Protein AF-A0A3R7P2E3-F1 (afdb_monomer_lite)

Radius of gyration: 20.67 Å; chains: 1; bounding box: 56×11×48 Å

Foldseek 3Di:
DVVVVVVVVVVVVVPPPDPADPVLVVLLVVLVVLLVVLVVQLVVVVDCPDCSNPPVSVVSNVVSVVSNVCSPVPD

Structure (mmCIF, N/CA/C/O backbone):
data_AF-A0A3R7P2E3-F1
#
_entry.id   AF-A0A3R7P2E3-F1
#
loop_
_atom_site.group_PDB
_atom_site.id
_atom_site.type_symbol
_atom_site.label_atom_id
_atom_site.label_alt_id
_atom_site.label_comp_id
_atom_site.label_asym_id
_atom_site.label_entity_id
_atom_site.label_seq_id
_atom_site.pdbx_PDB_ins_code
_atom_site.Cartn_x
_atom_site.Cartn_y
_atom_site.Cartn_z
_atom_site.occupancy
_atom_site.B_iso_or_equiv
_atom_site.auth_seq_id
_atom_site.auth_comp_id
_atom_site.auth_asym_id
_atom_site.auth_atom_id
_atom_site.pdbx_PDB_model_num
ATOM 1 N N . MET A 1 1 ? -42.514 -4.696 27.774 1.00 54.94 1 MET A N 1
ATOM 2 C CA . MET A 1 1 ? -41.2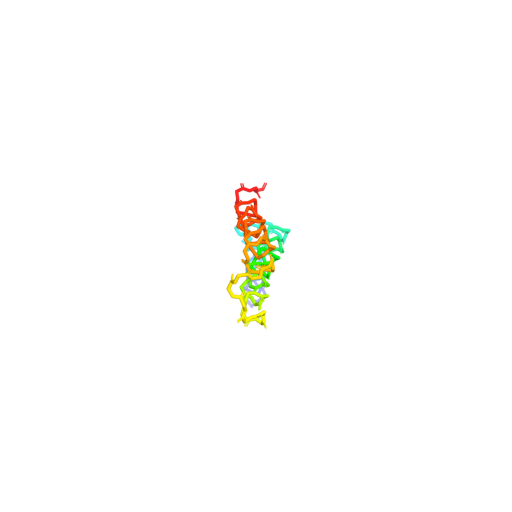63 -5.497 27.747 1.00 54.94 1 MET A CA 1
ATOM 3 C C . MET A 1 1 ? -40.357 -5.270 26.516 1.00 54.94 1 MET A C 1
ATOM 5 O O . MET A 1 1 ? -39.221 -5.726 26.541 1.00 54.94 1 MET A O 1
ATOM 9 N N . SER A 1 2 ? -40.760 -4.535 25.461 1.00 65.88 2 SER A N 1
ATOM 10 C CA . SER A 1 2 ? -39.921 -4.371 24.246 1.00 65.88 2 SER A CA 1
ATOM 11 C C . SER A 1 2 ? -38.833 -3.283 24.335 1.00 65.88 2 SER A C 1
ATOM 13 O O . SER A 1 2 ? -37.749 -3.452 23.778 1.00 65.88 2 SER A O 1
ATOM 15 N N . LYS A 1 3 ? -39.062 -2.195 25.088 1.00 60.69 3 LYS A N 1
ATOM 16 C CA . LYS A 1 3 ? -38.098 -1.081 25.214 1.00 60.69 3 LYS A CA 1
ATOM 17 C C . LYS A 1 3 ? -36.782 -1.491 25.891 1.00 60.69 3 LYS A C 1
ATOM 19 O O . LYS A 1 3 ? -35.725 -1.004 25.501 1.00 60.69 3 LYS A O 1
ATOM 24 N N . ALA A 1 4 ? -36.833 -2.419 26.849 1.00 64.75 4 ALA A N 1
ATOM 25 C CA . ALA A 1 4 ? -35.649 -2.942 27.537 1.00 64.75 4 ALA A CA 1
ATOM 26 C C . ALA A 1 4 ? -34.735 -3.741 26.588 1.00 64.75 4 ALA A C 1
ATOM 28 O O . ALA A 1 4 ? -33.526 -3.521 26.565 1.00 64.75 4 ALA A O 1
ATOM 29 N N . ARG A 1 5 ? -35.316 -4.586 25.722 1.00 63.88 5 ARG A N 1
ATOM 30 C CA . ARG A 1 5 ? -34.575 -5.332 24.689 1.00 63.88 5 ARG A CA 1
ATOM 31 C C . ARG A 1 5 ? -33.988 -4.412 23.613 1.00 63.88 5 ARG A C 1
ATOM 33 O O . ARG A 1 5 ? -32.853 -4.613 23.192 1.00 63.88 5 ARG A O 1
ATOM 40 N N . ALA A 1 6 ? -34.716 -3.366 23.214 1.00 62.09 6 ALA A N 1
ATOM 41 C CA . ALA A 1 6 ? -34.218 -2.370 22.262 1.00 62.09 6 ALA A CA 1
ATOM 42 C C . ALA A 1 6 ? -33.028 -1.561 22.821 1.00 62.09 6 ALA A C 1
ATOM 44 O O . ALA A 1 6 ? -32.057 -1.317 22.105 1.00 62.09 6 ALA A O 1
ATOM 45 N N . ARG A 1 7 ? -33.063 -1.196 24.112 1.00 61.19 7 ARG A N 1
ATOM 46 C CA . ARG A 1 7 ? -31.948 -0.522 24.802 1.00 61.19 7 ARG A CA 1
ATOM 47 C C . ARG A 1 7 ? -30.722 -1.427 24.935 1.00 61.19 7 ARG A C 1
ATOM 49 O O . ARG A 1 7 ? -29.615 -0.972 24.662 1.00 61.19 7 ARG A O 1
ATOM 56 N N . ALA A 1 8 ? -30.925 -2.700 25.272 1.00 60.91 8 ALA A N 1
ATOM 57 C CA . ALA A 1 8 ? -29.852 -3.689 25.368 1.00 60.91 8 ALA A CA 1
ATOM 58 C C . ALA A 1 8 ? -29.152 -3.924 24.016 1.00 60.91 8 ALA A C 1
ATOM 60 O O . ALA A 1 8 ? -27.927 -3.962 23.959 1.00 60.91 8 ALA A O 1
ATOM 61 N N . LYS A 1 9 ? -29.904 -3.976 22.907 1.00 59.28 9 LYS A N 1
ATOM 62 C CA . LYS A 1 9 ? -29.340 -4.124 21.552 1.00 59.28 9 LYS A CA 1
ATOM 63 C C . LYS A 1 9 ? -28.520 -2.899 21.115 1.00 59.28 9 LYS A C 1
ATOM 65 O O . LYS A 1 9 ? -27.468 -3.049 20.502 1.00 59.28 9 LYS A O 1
ATOM 70 N N . LYS A 1 10 ? -28.963 -1.687 21.480 1.00 58.16 10 LYS A N 1
ATOM 71 C CA . LYS A 1 10 ? -28.237 -0.427 21.220 1.00 58.16 10 LYS A CA 1
ATOM 72 C C . LYS A 1 10 ? -26.964 -0.295 22.070 1.00 58.16 10 LYS A C 1
ATOM 74 O O . LYS A 1 10 ? -25.972 0.238 21.590 1.00 58.16 10 LYS A O 1
ATOM 79 N N . ALA A 1 11 ? -26.988 -0.792 23.308 1.00 59.50 11 ALA A N 1
ATOM 80 C CA . ALA A 1 11 ? -25.820 -0.836 24.189 1.00 59.50 11 ALA A CA 1
ATOM 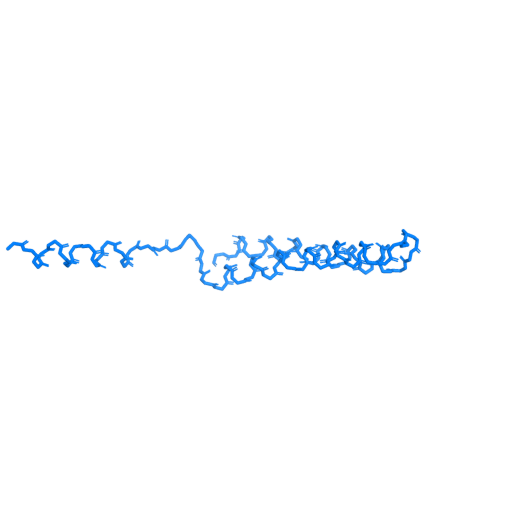81 C C . ALA A 1 11 ? -24.792 -1.890 23.738 1.00 59.50 11 ALA A C 1
ATOM 83 O O . ALA A 1 11 ? -23.600 -1.606 23.730 1.00 59.50 11 ALA A O 1
ATOM 84 N N . ALA A 1 12 ? -25.246 -3.061 23.277 1.00 58.25 12 ALA A N 1
ATOM 85 C CA . ALA A 1 12 ? -24.377 -4.107 22.735 1.00 58.25 12 ALA A CA 1
ATOM 86 C C . ALA A 1 12 ? -23.677 -3.679 21.431 1.00 58.25 12 ALA A C 1
ATOM 88 O O . ALA A 1 12 ? -22.499 -3.965 21.246 1.00 58.25 12 ALA A O 1
ATOM 89 N N . ALA A 1 13 ? -24.362 -2.930 20.559 1.00 58.50 13 ALA A N 1
ATOM 90 C CA . ALA A 1 13 ? -23.758 -2.369 19.347 1.00 58.50 13 ALA A CA 1
ATOM 91 C C . ALA A 1 13 ? -22.726 -1.258 19.636 1.00 58.50 13 ALA A C 1
ATOM 93 O O . ALA A 1 13 ? -21.798 -1.064 18.860 1.00 58.50 13 ALA A O 1
ATOM 94 N N . LYS A 1 14 ? -22.860 -0.544 20.765 1.00 58.56 14 LYS A N 1
ATOM 95 C CA . LYS A 1 14 ? -21.942 0.534 21.176 1.00 58.56 14 LYS A CA 1
ATOM 96 C C . LYS A 1 14 ? -20.579 0.012 21.657 1.00 58.56 14 LYS A C 1
ATOM 98 O O . LYS A 1 14 ? -19.610 0.761 21.637 1.00 58.56 14 LYS A O 1
ATOM 103 N N . ASN A 1 15 ? -20.506 -1.261 22.045 1.00 57.22 15 ASN A N 1
ATOM 104 C CA . ASN A 1 15 ? -19.301 -1.902 22.576 1.00 57.22 15 ASN A CA 1
ATOM 105 C C . ASN A 1 15 ? -18.520 -2.702 21.524 1.00 57.22 15 ASN A C 1
ATOM 107 O O . ASN A 1 15 ? -17.697 -3.541 21.878 1.00 57.22 15 ASN A O 1
ATOM 111 N N . GLN A 1 16 ? -18.742 -2.452 20.232 1.00 61.06 16 GLN A N 1
ATOM 112 C CA . GLN A 1 16 ? -17.818 -2.925 19.203 1.00 61.06 16 GLN A CA 1
ATOM 113 C C . GLN A 1 16 ? -16.606 -1.993 19.167 1.00 61.06 16 GLN A C 1
ATOM 115 O O . GLN A 1 16 ? -16.470 -1.132 18.300 1.00 61.06 16 GLN A O 1
ATOM 120 N N . THR A 1 17 ? -15.733 -2.137 20.161 1.00 68.44 17 THR A N 1
ATOM 121 C CA . THR A 1 17 ? -14.387 -1.576 20.102 1.00 68.44 17 THR A CA 1
ATOM 122 C C . THR A 1 17 ? -13.660 -2.286 18.971 1.00 68.44 17 THR A C 1
ATOM 124 O O . THR A 1 17 ? -13.339 -3.471 19.076 1.00 68.44 17 THR A O 1
ATOM 127 N N . LEU A 1 18 ? -13.462 -1.583 17.858 1.00 74.75 18 LEU A N 1
ATOM 128 C CA . LEU A 1 18 ? -12.611 -2.060 16.778 1.00 74.75 18 LEU A CA 1
ATOM 129 C C . LEU A 1 18 ? -11.236 -2.439 17.351 1.00 74.75 18 LEU A C 1
ATOM 131 O O . LEU A 1 18 ? -10.717 -1.740 18.219 1.00 74.75 18 LEU A O 1
ATOM 135 N N . VAL A 1 19 ? -10.654 -3.536 16.854 1.00 79.19 19 VAL A N 1
ATOM 136 C CA . VAL A 1 19 ? -9.338 -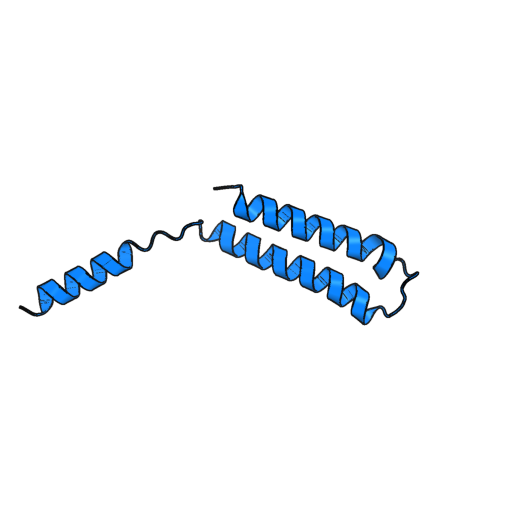4.037 17.309 1.00 79.19 19 VAL A CA 1
ATOM 137 C C . VAL A 1 19 ? -8.243 -2.973 17.151 1.00 79.19 19 VAL A C 1
ATOM 139 O O . VAL A 1 19 ? -7.327 -2.901 17.965 1.00 79.19 19 VAL A O 1
ATOM 142 N N . PHE A 1 20 ? -8.382 -2.119 16.134 1.00 82.19 20 PHE A N 1
ATOM 143 C CA . PHE A 1 20 ? -7.518 -0.977 15.859 1.00 82.19 20 PHE A CA 1
ATOM 144 C C . PHE A 1 20 ? -8.337 0.312 15.739 1.00 82.19 20 PHE A C 1
ATOM 146 O O . PHE A 1 20 ? -9.535 0.283 15.442 1.00 82.19 20 PHE A O 1
ATOM 153 N N . GLY A 1 21 ? -7.687 1.459 15.939 1.00 87.19 21 GLY A N 1
ATOM 154 C CA . GLY A 1 21 ? -8.306 2.763 15.726 1.00 87.19 21 GLY A CA 1
ATOM 155 C C . GLY A 1 21 ? -8.660 3.015 14.255 1.00 87.19 21 GLY A C 1
ATOM 156 O O . GLY A 1 21 ? -8.097 2.421 13.334 1.00 87.19 21 GLY A O 1
ATOM 157 N N . LYS A 1 22 ? -9.591 3.949 14.009 1.00 89.38 22 LYS A N 1
ATOM 158 C CA . LYS A 1 22 ? -9.997 4.357 12.647 1.00 89.38 22 LYS A CA 1
ATOM 159 C C . LYS A 1 22 ? -8.798 4.767 11.785 1.00 89.38 22 LYS A C 1
ATOM 161 O O . LYS A 1 22 ? -8.782 4.494 10.590 1.00 89.38 22 LYS A O 1
ATOM 166 N N . GLN A 1 23 ? -7.807 5.425 12.383 1.00 91.06 23 GLN A N 1
ATOM 167 C CA . GLN A 1 23 ? -6.623 5.897 11.672 1.00 91.06 23 GLN A CA 1
ATOM 168 C C . GLN A 1 23 ? -5.741 4.739 11.190 1.00 91.06 23 GLN A C 1
ATOM 170 O O . GLN A 1 23 ? -5.289 4.768 10.051 1.00 91.06 23 GLN A O 1
ATOM 175 N N . GLN A 1 24 ? -5.560 3.695 11.997 1.00 93.94 24 GLN A N 1
ATOM 176 C CA . GLN A 1 24 ? -4.817 2.493 11.617 1.00 93.94 24 GLN A CA 1
ATOM 177 C C . GLN A 1 24 ? -5.484 1.756 10.456 1.00 93.94 24 GLN A C 1
ATOM 179 O O . GLN A 1 24 ? -4.795 1.338 9.533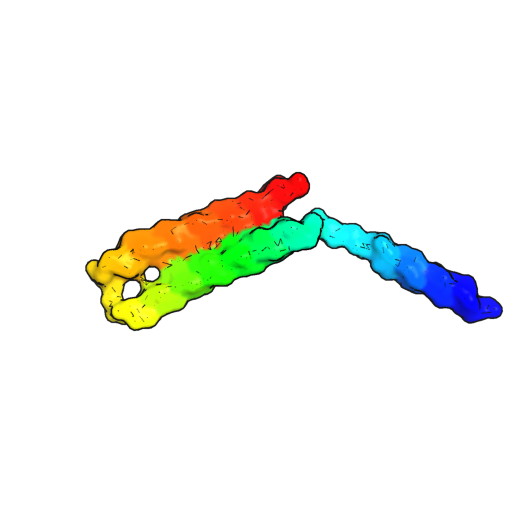 1.00 93.94 24 GLN A O 1
ATOM 184 N N . TYR A 1 25 ? -6.817 1.672 10.435 1.00 93.38 25 TYR A N 1
ATOM 185 C CA . TYR A 1 25 ? -7.532 1.098 9.290 1.00 93.38 25 TYR A CA 1
ATOM 186 C C . TYR A 1 25 ? -7.348 1.913 8.005 1.00 93.38 25 TYR A C 1
ATOM 188 O O . TYR A 1 25 ? -7.187 1.333 6.933 1.00 93.38 25 TYR A O 1
ATOM 196 N N . ILE A 1 26 ? -7.332 3.247 8.099 1.00 95.06 26 ILE A N 1
ATOM 197 C CA . ILE A 1 26 ? -7.051 4.115 6.945 1.00 95.06 26 ILE A CA 1
ATOM 198 C C . ILE A 1 26 ? -5.614 3.904 6.458 1.00 95.06 26 ILE A C 1
ATOM 200 O O . ILE A 1 26 ? -5.399 3.741 5.260 1.00 95.06 26 ILE A O 1
ATOM 204 N N . LEU A 1 27 ? -4.640 3.864 7.373 1.00 95.75 27 LEU A N 1
ATOM 205 C CA . LEU A 1 27 ? -3.235 3.611 7.039 1.00 95.75 27 LEU A CA 1
ATOM 206 C C . LEU A 1 27 ? -3.047 2.232 6.406 1.00 95.75 27 LEU A C 1
ATOM 208 O O . LEU A 1 27 ? -2.345 2.111 5.408 1.00 95.75 27 LEU A O 1
ATOM 212 N N . PHE A 1 28 ? -3.717 1.208 6.931 1.00 96.25 28 PHE A N 1
ATOM 213 C CA . PHE A 1 28 ? -3.704 -0.132 6.359 1.00 96.25 28 PHE A CA 1
ATOM 214 C C . PHE A 1 28 ? -4.260 -0.131 4.929 1.00 96.25 28 PHE A C 1
ATOM 216 O O . PHE A 1 28 ? -3.603 -0.626 4.016 1.00 96.25 28 PHE A O 1
ATOM 223 N N . GLY A 1 29 ? -5.415 0.504 4.702 1.00 97.31 29 GLY A N 1
ATOM 224 C CA . GLY A 1 29 ? -5.987 0.656 3.360 1.00 97.31 29 GLY A CA 1
ATOM 225 C C . GLY A 1 29 ? -5.063 1.407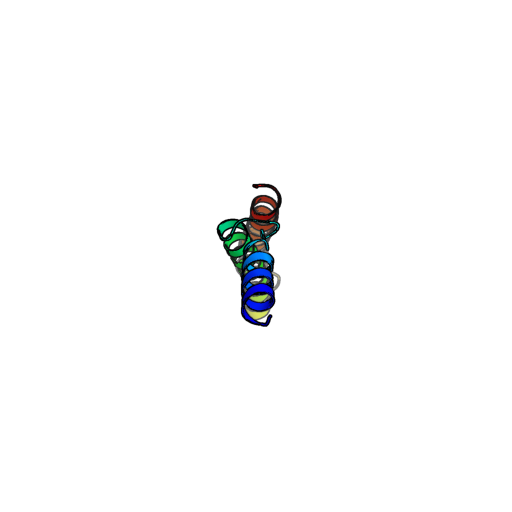 2.395 1.00 97.31 29 GLY A C 1
ATOM 226 O O . GLY A 1 29 ? -4.866 0.968 1.265 1.00 97.31 29 GLY A O 1
ATOM 227 N N . ALA A 1 30 ? -4.433 2.493 2.853 1.00 97.75 30 ALA A N 1
ATOM 228 C CA . ALA A 1 30 ? -3.447 3.238 2.067 1.00 97.75 30 ALA A CA 1
ATOM 229 C C . ALA A 1 30 ? -2.215 2.385 1.721 1.00 97.75 30 ALA A C 1
ATOM 231 O O . ALA A 1 30 ? -1.698 2.467 0.609 1.00 97.75 30 ALA A O 1
ATOM 232 N N . SER A 1 31 ? -1.779 1.527 2.644 1.00 97.56 31 SER A N 1
ATOM 233 C CA . SER A 1 31 ? -0.657 0.609 2.432 1.00 97.56 31 SER A CA 1
ATOM 234 C C . SER A 1 31 ? -0.966 -0.417 1.341 1.00 97.56 31 SER A C 1
ATOM 236 O O . SER A 1 31 ? -0.155 -0.636 0.444 1.00 97.56 31 SER A O 1
ATOM 238 N N . VAL A 1 32 ? -2.167 -1.002 1.374 1.00 98.19 32 VAL A N 1
ATOM 239 C CA . VAL A 1 32 ? -2.640 -1.934 0.339 1.00 98.19 32 VAL A CA 1
ATOM 240 C C . VAL A 1 32 ? -2.725 -1.239 -1.022 1.00 98.19 32 VAL A C 1
ATOM 242 O O . VAL A 1 32 ? -2.276 -1.799 -2.020 1.00 98.19 32 VAL A O 1
ATOM 245 N N . ALA A 1 33 ? -3.238 -0.006 -1.068 1.00 98.25 33 ALA A N 1
ATOM 246 C CA . ALA A 1 33 ? -3.308 0.775 -2.302 1.00 98.25 33 ALA A CA 1
ATOM 247 C C . ALA A 1 33 ? -1.916 1.077 -2.885 1.00 98.25 33 ALA A C 1
ATOM 249 O O . ALA A 1 33 ? -1.726 0.963 -4.093 1.00 98.25 33 ALA A O 1
ATOM 250 N N . LEU A 1 34 ? -0.931 1.402 -2.041 1.00 98.00 34 LEU A N 1
ATOM 251 C CA . LEU A 1 34 ? 0.469 1.593 -2.443 1.00 98.00 34 LEU A CA 1
ATOM 252 C C . LEU A 1 34 ? 1.072 0.324 -3.051 1.00 98.00 34 LEU A C 1
ATOM 254 O O . LEU A 1 34 ? 1.705 0.388 -4.102 1.00 98.00 34 LEU A O 1
ATOM 258 N N . ILE A 1 35 ? 0.849 -0.830 -2.419 1.00 98.38 35 ILE A N 1
ATOM 259 C CA . ILE A 1 35 ? 1.348 -2.113 -2.927 1.00 98.38 35 ILE A CA 1
ATOM 260 C C . ILE A 1 35 ? 0.707 -2.433 -4.282 1.00 98.38 35 ILE A C 1
ATOM 262 O O . ILE A 1 35 ? 1.408 -2.773 -5.236 1.00 98.38 35 ILE A O 1
ATOM 266 N N . ALA A 1 36 ? -0.613 -2.265 -4.388 1.00 98.44 36 ALA A N 1
ATOM 267 C CA . ALA A 1 36 ? -1.333 -2.449 -5.641 1.00 98.44 36 ALA A CA 1
ATOM 268 C C . ALA A 1 36 ? -0.810 -1.506 -6.735 1.00 98.44 36 ALA A C 1
ATOM 270 O O . ALA A 1 36 ? -0.607 -1.940 -7.867 1.00 98.44 36 ALA A O 1
ATOM 271 N N . LEU A 1 37 ? -0.528 -0.245 -6.396 1.00 97.75 37 LEU A N 1
ATOM 272 C CA . LEU A 1 37 ? 0.051 0.727 -7.318 1.00 97.75 37 LEU A CA 1
ATOM 273 C C . LEU A 1 37 ? 1.442 0.297 -7.799 1.00 97.75 37 LEU A C 1
ATOM 275 O O . LEU A 1 37 ? 1.689 0.344 -8.998 1.00 97.75 37 LEU A O 1
ATOM 279 N N . GLY A 1 38 ? 2.322 -0.168 -6.907 1.00 96.19 38 GLY A N 1
ATOM 280 C CA . GLY A 1 38 ? 3.658 -0.648 -7.278 1.00 96.19 38 GLY A CA 1
ATOM 281 C C . GLY A 1 38 ? 3.611 -1.784 -8.303 1.00 96.19 38 GLY A C 1
ATOM 282 O O . GLY A 1 38 ? 4.290 -1.724 -9.325 1.00 96.19 38 GLY A O 1
ATOM 283 N N . TYR A 1 39 ? 2.744 -2.778 -8.089 1.00 96.38 39 TYR A N 1
ATOM 284 C CA . TYR A 1 39 ? 2.558 -3.858 -9.064 1.00 96.38 39 TYR A CA 1
ATOM 285 C C . TYR A 1 39 ? 1.852 -3.404 -10.342 1.00 96.38 39 TYR A C 1
ATOM 287 O O . TYR A 1 39 ? 2.182 -3.882 -11.423 1.00 96.38 39 TYR A O 1
ATOM 295 N N . THR A 1 40 ? 0.904 -2.471 -10.243 1.00 96.81 40 THR A N 1
ATOM 296 C CA . THR A 1 40 ? 0.202 -1.934 -11.417 1.00 96.81 40 THR A CA 1
ATOM 297 C C . THR A 1 40 ? 1.156 -1.151 -12.313 1.00 96.81 40 THR A C 1
ATOM 299 O O . THR A 1 40 ? 1.105 -1.312 -13.526 1.00 96.81 40 THR A O 1
ATOM 302 N N . LEU A 1 41 ? 2.058 -0.347 -11.741 1.00 94.50 41 LEU A N 1
ATOM 303 C CA . LEU A 1 41 ? 3.086 0.364 -12.503 1.00 94.50 41 LEU A CA 1
ATOM 304 C C . LEU A 1 41 ? 3.992 -0.615 -13.247 1.00 94.50 41 LEU A C 1
ATOM 306 O O . LEU A 1 41 ? 4.190 -0.452 -14.444 1.00 94.50 41 LEU A O 1
ATOM 310 N N . MET A 1 42 ? 4.452 -1.670 -12.573 1.00 94.00 42 MET A N 1
ATOM 311 C CA . MET A 1 42 ? 5.249 -2.727 -13.199 1.00 94.00 42 MET A CA 1
ATOM 312 C C . MET A 1 42 ? 4.482 -3.446 -14.325 1.00 94.00 42 MET A C 1
ATOM 314 O O . MET A 1 42 ? 5.041 -3.728 -15.382 1.00 94.00 42 MET A O 1
ATOM 318 N N . ALA A 1 43 ? 3.187 -3.710 -14.128 1.00 93.94 43 ALA A N 1
ATOM 319 C CA . ALA A 1 43 ? 2.342 -4.356 -15.130 1.00 93.94 43 ALA A CA 1
ATOM 320 C C . ALA A 1 43 ? 2.061 -3.460 -16.350 1.00 93.94 43 ALA A C 1
ATOM 322 O O . ALA A 1 43 ? 2.001 -3.953 -17.473 1.00 93.94 43 ALA A O 1
ATOM 323 N N . LEU A 1 44 ? 1.878 -2.153 -16.147 1.00 93.88 44 LEU A N 1
ATOM 324 C CA . LEU A 1 44 ? 1.612 -1.197 -17.227 1.00 93.88 44 LEU A CA 1
ATOM 325 C C . LEU A 1 44 ? 2.868 -0.853 -18.024 1.00 93.88 44 LEU A C 1
ATOM 327 O O . LEU A 1 44 ? 2.791 -0.655 -19.236 1.00 93.88 44 LEU A O 1
ATOM 331 N N . ASP A 1 45 ? 4.012 -0.786 -17.352 1.00 91.06 45 ASP A N 1
ATOM 332 C CA . ASP A 1 45 ? 5.287 -0.441 -17.966 1.00 91.06 45 ASP A CA 1
ATOM 333 C C . ASP A 1 45 ? 5.752 -1.500 -18.985 1.00 91.06 45 ASP A C 1
ATOM 335 O O . ASP A 1 45 ? 6.379 -1.155 -19.982 1.00 91.06 45 ASP A O 1
ATOM 339 N N . ASN A 1 46 ? 5.373 -2.775 -18.801 1.00 85.62 46 ASN A N 1
ATOM 340 C CA . ASN A 1 46 ? 5.644 -3.895 -19.723 1.00 85.62 46 ASN A CA 1
ATOM 341 C C . ASN A 1 46 ? 7.133 -4.093 -20.094 1.00 85.62 46 ASN A C 1
ATOM 343 O O . ASN A 1 46 ? 7.452 -4.895 -20.973 1.00 85.62 46 ASN A O 1
ATOM 347 N N . GLN A 1 47 ? 8.054 -3.398 -19.421 1.00 88.50 47 GLN A N 1
ATOM 348 C CA . GLN A 1 47 ? 9.491 -3.461 -19.643 1.00 88.50 47 GLN A CA 1
ATOM 349 C C . GLN A 1 47 ? 10.192 -3.817 -18.337 1.00 88.50 47 GLN A C 1
ATOM 351 O O . GLN A 1 47 ? 10.287 -3.025 -17.403 1.00 88.50 47 GLN A O 1
ATOM 356 N N . ILE A 1 48 ? 10.728 -5.033 -18.280 1.00 84.75 48 ILE A N 1
ATOM 357 C CA . ILE A 1 48 ? 11.370 -5.545 -17.063 1.00 84.75 48 ILE A CA 1
ATOM 358 C C . ILE A 1 48 ? 12.636 -4.742 -16.729 1.00 84.75 48 ILE A C 1
ATOM 360 O O . ILE A 1 48 ? 12.932 -4.539 -15.557 1.00 84.75 48 ILE A O 1
ATOM 364 N N . GLU A 1 49 ? 13.350 -4.245 -17.743 1.00 90.75 49 GLU A N 1
ATOM 365 C CA . GLU A 1 49 ? 14.604 -3.497 -17.576 1.00 90.75 49 GLU A CA 1
ATOM 366 C C . GLU A 1 49 ? 14.416 -1.976 -17.459 1.00 90.75 49 GLU A C 1
ATOM 368 O O . GLU A 1 49 ? 15.388 -1.220 -17.466 1.00 90.75 49 GLU A O 1
ATOM 373 N N . SER A 1 50 ? 13.176 -1.495 -17.342 1.00 92.75 50 SER A N 1
ATOM 374 C CA . SER A 1 50 ? 12.937 -0.065 -17.179 1.00 92.75 50 SER A CA 1
ATOM 375 C C . SER A 1 50 ? 13.282 0.410 -15.766 1.00 92.75 50 SER A C 1
ATOM 377 O O . SER A 1 50 ? 13.228 -0.330 -14.779 1.00 92.75 50 SER A O 1
ATOM 379 N N . PHE A 1 51 ? 13.539 1.711 -15.640 1.00 94.94 51 PHE A N 1
ATOM 380 C CA . PHE A 1 51 ? 13.683 2.362 -14.338 1.00 94.94 51 PHE A CA 1
ATOM 381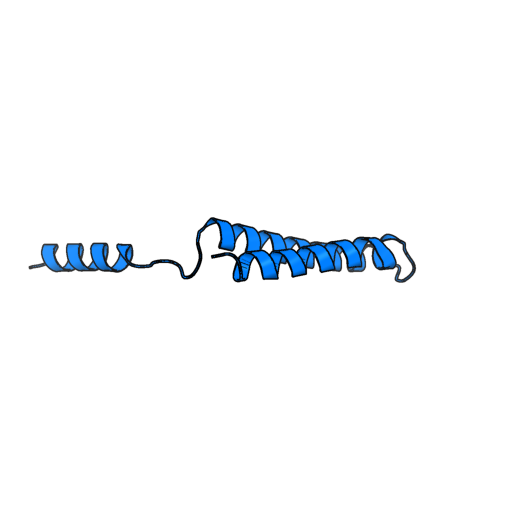 C C . PHE A 1 51 ? 12.424 2.219 -13.461 1.00 94.94 51 PHE A C 1
ATOM 383 O O . PHE A 1 51 ? 12.525 2.126 -12.233 1.00 94.94 51 PHE A O 1
ATOM 390 N N . VAL A 1 52 ? 11.235 2.191 -14.075 1.00 94.25 52 VAL A N 1
ATOM 391 C CA . VAL A 1 52 ? 9.962 2.058 -13.353 1.00 94.25 52 VAL A CA 1
ATOM 392 C C . VAL A 1 52 ? 9.880 0.691 -12.687 1.00 94.25 52 VAL A C 1
ATOM 394 O O . VAL A 1 52 ? 9.561 0.609 -11.500 1.00 94.25 52 VAL A O 1
ATOM 397 N N . SER A 1 53 ? 10.214 -0.368 -13.417 1.00 93.94 53 SER A N 1
ATOM 398 C CA . SER A 1 53 ? 10.149 -1.745 -12.928 1.00 93.94 53 SER A CA 1
ATOM 399 C C . SER A 1 53 ? 11.297 -2.084 -11.973 1.00 93.94 53 SER A C 1
ATOM 401 O O . SER A 1 53 ? 11.058 -2.715 -10.944 1.00 93.94 53 SER A O 1
ATOM 403 N N . LEU A 1 54 ? 12.525 -1.629 -12.254 1.00 95.62 54 LEU A N 1
ATOM 404 C CA . LEU A 1 54 ? 13.713 -1.981 -11.462 1.00 95.62 54 LEU A CA 1
ATOM 405 C C . LEU A 1 54 ? 13.932 -1.115 -10.217 1.00 95.62 54 LEU A C 1
ATOM 407 O O . LEU A 1 54 ? 14.525 -1.591 -9.251 1.00 95.62 54 LEU A O 1
ATOM 411 N N . THR A 1 55 ? 13.469 0.137 -10.217 1.00 95.69 55 THR A N 1
ATOM 412 C CA . THR A 1 55 ? 13.789 1.093 -9.142 1.00 95.69 55 THR A CA 1
ATOM 413 C C . THR A 1 55 ? 12.539 1.649 -8.484 1.00 95.69 55 THR A C 1
ATOM 415 O O . THR A 1 55 ? 12.361 1.515 -7.272 1.00 95.69 55 THR A O 1
ATOM 418 N N . LEU A 1 56 ? 11.644 2.259 -9.265 1.00 96.38 56 LEU A N 1
ATOM 419 C CA . LEU A 1 56 ? 10.492 2.964 -8.704 1.00 96.38 56 LEU A CA 1
ATOM 420 C C . LEU A 1 56 ? 9.502 1.999 -8.037 1.00 96.38 56 LEU A C 1
ATOM 422 O O . LEU A 1 56 ? 9.076 2.234 -6.906 1.00 96.38 56 LEU A O 1
ATOM 426 N N . SER A 1 57 ? 9.173 0.896 -8.711 1.00 96.12 57 SER A N 1
ATOM 427 C CA . SER A 1 57 ? 8.211 -0.090 -8.212 1.00 96.12 57 SER A CA 1
ATOM 428 C C . SER A 1 57 ? 8.702 -0.756 -6.917 1.00 96.12 57 SER A C 1
ATOM 430 O O . SER A 1 57 ? 7.944 -0.745 -5.944 1.00 96.12 57 SER A O 1
ATOM 432 N N . PRO A 1 58 ? 9.963 -1.230 -6.801 1.00 96.62 58 PRO A N 1
ATOM 433 C CA . PRO A 1 58 ? 10.492 -1.738 -5.535 1.00 96.62 58 PRO A CA 1
ATOM 434 C C . PRO A 1 58 ? 10.452 -0.723 -4.384 1.00 96.62 58 PRO A C 1
ATOM 436 O O . PRO A 1 58 ? 10.070 -1.089 -3.274 1.00 96.62 58 PRO A O 1
ATOM 439 N N . ILE A 1 59 ? 10.770 0.555 -4.625 1.00 98.06 59 ILE A N 1
ATOM 440 C CA . ILE A 1 59 ? 10.703 1.608 -3.591 1.00 98.06 59 ILE A CA 1
ATOM 441 C C . ILE A 1 59 ? 9.264 1.805 -3.094 1.00 98.06 59 ILE A C 1
ATOM 443 O O . ILE A 1 59 ? 9.024 1.901 -1.884 1.00 98.06 59 ILE A O 1
ATOM 447 N N . ILE A 1 60 ? 8.297 1.839 -4.016 1.00 97.81 60 ILE A N 1
ATOM 448 C CA . ILE A 1 60 ? 6.871 1.963 -3.693 1.00 97.81 60 ILE A CA 1
ATOM 449 C C . ILE A 1 60 ? 6.400 0.753 -2.882 1.00 97.81 60 ILE A C 1
ATOM 451 O O . ILE A 1 60 ? 5.746 0.922 -1.851 1.00 97.81 60 ILE A O 1
ATOM 455 N N . LEU A 1 61 ? 6.770 -0.457 -3.307 1.00 98.06 61 LEU A N 1
ATOM 456 C CA . LEU A 1 61 ? 6.415 -1.698 -2.620 1.00 98.06 61 LEU A CA 1
ATOM 457 C C . LEU A 1 61 ? 6.987 -1.739 -1.201 1.00 98.06 61 LEU A C 1
ATOM 459 O O . LEU A 1 61 ? 6.239 -1.991 -0.259 1.00 98.06 61 LEU A O 1
ATOM 463 N N . ILE A 1 62 ? 8.278 -1.436 -1.023 1.00 98.25 62 ILE A N 1
ATOM 464 C CA . ILE A 1 62 ? 8.919 -1.382 0.301 1.00 98.25 62 ILE A CA 1
ATOM 465 C C . ILE A 1 62 ? 8.197 -0.374 1.196 1.00 98.25 62 ILE A C 1
ATOM 467 O O . ILE A 1 62 ? 7.865 -0.691 2.337 1.00 98.25 62 ILE A O 1
ATOM 471 N N . THR A 1 63 ? 7.896 0.816 0.672 1.00 98.00 63 THR A N 1
ATOM 472 C CA . THR A 1 63 ? 7.158 1.848 1.411 1.00 98.00 63 THR A CA 1
ATOM 473 C C . THR A 1 63 ? 5.771 1.354 1.825 1.00 98.00 63 THR A C 1
ATOM 475 O O . THR A 1 63 ? 5.376 1.521 2.979 1.00 98.00 63 THR A O 1
ATOM 478 N N . GLY A 1 64 ? 5.052 0.690 0.916 1.00 97.88 64 GLY A N 1
ATOM 479 C CA . GLY A 1 64 ? 3.760 0.067 1.191 1.00 97.88 64 GLY A CA 1
ATOM 480 C C . GLY A 1 64 ? 3.841 -0.977 2.305 1.00 97.88 64 GLY A C 1
ATOM 481 O O . GLY A 1 64 ? 3.080 -0.904 3.267 1.00 97.88 64 GLY A O 1
ATOM 482 N N . TYR A 1 65 ? 4.804 -1.901 2.241 1.00 97.94 65 TYR A N 1
ATOM 483 C CA . TYR A 1 65 ? 4.995 -2.923 3.276 1.00 97.94 65 TYR A CA 1
ATOM 484 C C . TYR A 1 65 ? 5.391 -2.330 4.635 1.00 97.94 65 TYR A C 1
ATOM 486 O O . TYR A 1 65 ? 4.851 -2.742 5.662 1.00 97.94 65 TYR A O 1
ATOM 494 N N . MET A 1 66 ? 6.271 -1.326 4.663 1.00 97.69 66 MET A N 1
ATOM 495 C CA . MET A 1 66 ? 6.622 -0.620 5.902 1.00 97.69 66 MET A CA 1
ATOM 496 C C . MET A 1 66 ? 5.404 0.075 6.519 1.00 97.69 66 MET A C 1
ATOM 498 O O . MET A 1 66 ? 5.227 0.056 7.739 1.00 97.69 66 MET A O 1
ATOM 502 N N . LEU A 1 67 ? 4.522 0.639 5.688 1.00 96.81 67 LEU A N 1
ATOM 503 C CA . LEU A 1 67 ? 3.291 1.269 6.151 1.00 96.81 67 LEU A CA 1
ATOM 504 C C . LEU A 1 67 ? 2.280 0.240 6.688 1.00 96.81 67 LEU A C 1
ATOM 506 O O . LEU A 1 67 ? 1.640 0.525 7.699 1.00 96.81 67 LEU A O 1
ATOM 510 N N . VAL A 1 68 ? 2.201 -0.972 6.109 1.00 96.69 68 VAL A N 1
ATOM 511 C CA . VAL A 1 68 ? 1.408 -2.087 6.674 1.00 96.69 68 VAL A CA 1
ATOM 512 C C . VAL A 1 68 ? 1.892 -2.405 8.087 1.00 96.69 68 VAL A C 1
ATOM 514 O O . VAL A 1 68 ? 1.092 -2.467 9.021 1.00 96.69 68 VAL A O 1
ATOM 517 N N . ILE A 1 69 ? 3.206 -2.578 8.250 1.00 95.56 69 ILE A N 1
ATOM 518 C CA . ILE A 1 69 ? 3.826 -2.886 9.543 1.00 95.56 69 ILE A CA 1
ATOM 519 C C . ILE A 1 69 ? 3.499 -1.785 10.556 1.00 95.56 69 ILE A C 1
ATOM 521 O O . ILE A 1 69 ? 3.043 -2.078 11.661 1.00 95.56 69 ILE A O 1
ATOM 525 N N . TYR A 1 70 ? 3.662 -0.519 10.170 1.00 94.88 70 TYR A N 1
ATOM 526 C CA . TYR A 1 70 ? 3.335 0.624 11.017 1.00 94.88 70 TYR A CA 1
ATOM 527 C C . TYR A 1 70 ? 1.846 0.674 11.390 1.00 94.88 70 TYR A C 1
ATOM 529 O O . TYR A 1 70 ? 1.517 0.902 12.553 1.00 94.88 70 TYR A O 1
ATOM 537 N N . ALA A 1 71 ? 0.949 0.425 10.433 1.00 93.94 71 ALA A N 1
ATOM 538 C CA . ALA A 1 71 ? -0.494 0.437 10.651 1.00 93.94 71 ALA A CA 1
ATOM 539 C C . ALA A 1 71 ? -0.956 -0.651 11.635 1.00 93.94 71 ALA A C 1
ATOM 541 O O . ALA A 1 71 ? -1.919 -0.434 12.366 1.00 93.94 71 ALA A O 1
ATOM 542 N N . ILE A 1 72 ? -0.272 -1.800 11.663 1.00 91.38 72 ILE A N 1
ATOM 543 C CA . ILE A 1 72 ? -0.605 -2.933 12.539 1.00 91.38 72 ILE A CA 1
ATOM 544 C C . ILE A 1 72 ? 0.079 -2.815 13.909 1.00 91.38 72 ILE A C 1
ATOM 546 O O . ILE A 1 72 ? -0.552 -3.069 14.935 1.00 91.38 72 ILE A O 1
ATOM 550 N N . LEU A 1 73 ? 1.368 -2.461 13.950 1.00 89.44 73 LEU A N 1
ATOM 551 C CA . LEU A 1 73 ? 2.143 -2.430 15.196 1.00 89.44 73 LEU A CA 1
ATOM 552 C C . LEU A 1 73 ? 1.828 -1.210 16.057 1.00 89.44 73 LEU A C 1
ATOM 554 O O . LEU A 1 73 ? 1.863 -1.303 17.286 1.00 89.44 73 LEU A O 1
ATOM 558 N N . LYS A 1 74 ? 1.529 -0.063 15.441 1.00 76.44 74 LYS A N 1
ATOM 559 C CA . LYS A 1 74 ? 1.243 1.157 16.190 1.00 76.44 74 LYS A CA 1
ATOM 560 C C . LYS A 1 74 ? -0.213 1.164 16.649 1.00 76.44 74 LYS A C 1
ATOM 562 O O . LYS A 1 74 ? -1.113 1.555 15.904 1.00 76.44 74 LYS A O 1
ATOM 567 N N . ARG A 1 75 ? -0.424 0.727 17.889 1.00 61.12 75 ARG A N 1
ATOM 568 C CA . ARG A 1 75 ? -1.701 0.874 18.600 1.00 61.12 75 ARG A CA 1
ATOM 569 C C . ARG A 1 75 ? -1.975 2.332 18.951 1.00 61.12 75 ARG A C 1
ATOM 571 O O . ARG A 1 75 ? -1.028 3.012 19.400 1.00 61.12 75 ARG A O 1
#

Sequence (75 aa):
MSKARARAKKAAAKNQTLVFGKQQYILFGASVALIALGYTLMALDNQIESFVSLTLSPIILITGYMLVIYAILKR

pLDDT: mean 85.81, std 14.91, range [54.94, 98.44]

Secondary structure (DSSP, 8-state):
-HHHHHHHHHHHHHT---SS-HHHHHHHHHHHHHHHHHHHHHHHH--TTSHIIIIIHHHHHHHHHHHHHHHHH--